Prote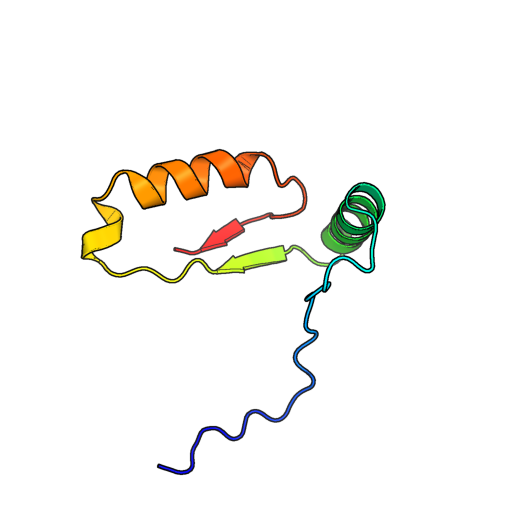in AF-A0A661IW56-F1 (afdb_monomer_lite)

Radius of gyration: 15.35 Å; chains: 1; bounding box: 31×33×39 Å

Sequence (71 aa):
MGDFYQNEVVSTLHDFGTMELERLEGELSWYVKERPMALVLPSLFSELQGEALKRIVEELKGAKYINTVVV

Structure (mmCIF, N/CA/C/O backbone):
data_AF-A0A661IW56-F1
#
_entry.id   AF-A0A661IW56-F1
#
loop_
_atom_site.group_PDB
_atom_site.id
_atom_site.type_symbol
_atom_site.label_atom_id
_atom_site.label_alt_id
_atom_site.label_comp_id
_atom_site.label_asym_id
_atom_site.label_entity_id
_atom_site.label_seq_id
_atom_site.pdbx_PDB_ins_code
_atom_site.Cartn_x
_atom_site.Cartn_y
_atom_site.Cartn_z
_atom_site.occupancy
_atom_site.B_iso_or_equiv
_atom_site.auth_seq_id
_atom_site.auth_comp_id
_atom_site.auth_asym_id
_atom_site.auth_atom_id
_atom_site.pdbx_PDB_model_num
ATOM 1 N N . MET A 1 1 ? 5.282 -19.906 24.044 1.00 51.03 1 MET A N 1
ATOM 2 C CA . MET A 1 1 ? 5.521 -18.873 23.017 1.00 51.03 1 MET A CA 1
ATOM 3 C C . MET A 1 1 ? 6.593 -19.423 22.086 1.00 51.03 1 MET A C 1
ATOM 5 O O . MET A 1 1 ? 7.765 -19.133 22.273 1.00 51.03 1 MET A O 1
ATOM 9 N N . GLY A 1 2 ? 6.206 -20.339 21.197 1.00 50.84 2 GLY A N 1
ATOM 10 C CA . GLY A 1 2 ? 7.109 -21.092 20.320 1.00 50.84 2 GLY A CA 1
ATOM 11 C C . GLY A 1 2 ? 6.526 -21.272 18.917 1.00 50.84 2 GLY A C 1
ATOM 12 O O . GLY A 1 2 ? 6.859 -22.231 18.234 1.00 50.84 2 GLY A O 1
ATOM 13 N N . ASP A 1 3 ? 5.638 -20.365 18.504 1.00 48.78 3 ASP A N 1
ATOM 14 C CA . ASP A 1 3 ? 4.683 -20.629 17.423 1.00 48.78 3 ASP A CA 1
ATOM 15 C C . ASP A 1 3 ? 4.869 -19.646 16.248 1.00 48.78 3 ASP A C 1
ATOM 17 O O . ASP A 1 3 ? 4.057 -19.598 15.333 1.00 48.78 3 ASP A O 1
ATOM 21 N N . PHE A 1 4 ? 5.966 -18.877 16.236 1.00 52.09 4 PHE A N 1
ATOM 22 C CA . PHE A 1 4 ? 6.407 -18.107 15.066 1.00 52.09 4 PHE A CA 1
ATOM 23 C C . PHE A 1 4 ? 7.420 -18.918 14.255 1.00 52.09 4 PHE A C 1
ATOM 25 O O . PHE A 1 4 ? 8.564 -18.515 14.064 1.00 52.09 4 PHE A O 1
ATOM 32 N N . TYR A 1 5 ? 7.006 -20.098 13.803 1.00 55.84 5 TYR A N 1
ATOM 33 C CA . TYR A 1 5 ? 7.749 -20.862 12.810 1.00 55.84 5 TYR A CA 1
ATOM 34 C C . TYR A 1 5 ? 7.143 -20.576 11.432 1.00 55.84 5 TYR A C 1
ATOM 36 O O . TYR A 1 5 ? 6.288 -21.310 10.945 1.00 55.84 5 TYR A O 1
ATOM 44 N N . GLN A 1 6 ? 7.540 -19.451 10.831 1.00 65.25 6 GLN A N 1
ATOM 45 C CA . GLN A 1 6 ? 7.222 -19.138 9.436 1.00 65.25 6 GLN A CA 1
ATOM 46 C C . GLN A 1 6 ? 8.265 -19.799 8.532 1.00 65.25 6 GLN A C 1
ATOM 48 O O . GLN A 1 6 ? 9.277 -19.202 8.175 1.00 65.25 6 GLN A O 1
ATOM 53 N N . ASN A 1 7 ? 8.018 -21.060 8.179 1.00 57.62 7 ASN A N 1
ATOM 54 C CA . ASN A 1 7 ? 8.632 -21.657 7.002 1.00 57.62 7 ASN A CA 1
ATOM 55 C C . ASN A 1 7 ? 7.913 -21.119 5.771 1.00 57.62 7 ASN A C 1
ATOM 57 O O . ASN A 1 7 ? 6.814 -21.570 5.474 1.00 57.62 7 ASN A O 1
ATOM 61 N N . GLU A 1 8 ? 8.531 -20.161 5.094 1.00 51.34 8 GLU A N 1
ATOM 62 C CA . GLU A 1 8 ? 8.653 -20.086 3.635 1.00 51.34 8 GLU A CA 1
ATOM 63 C C . GLU A 1 8 ? 9.452 -18.825 3.286 1.00 51.34 8 GLU A C 1
ATOM 65 O O . GLU A 1 8 ? 9.546 -17.891 4.085 1.00 51.34 8 GLU A O 1
ATOM 70 N N . VAL A 1 9 ? 10.095 -18.811 2.116 1.00 58.47 9 VAL A N 1
ATOM 71 C CA . VAL A 1 9 ? 10.793 -17.622 1.615 1.00 58.47 9 VAL A CA 1
ATOM 72 C C . VAL A 1 9 ? 9.744 -16.532 1.424 1.00 58.47 9 VAL A C 1
ATOM 74 O O . VAL A 1 9 ? 9.044 -16.509 0.415 1.00 58.47 9 VAL A O 1
ATOM 77 N N . VAL A 1 10 ? 9.614 -15.626 2.394 1.00 57.19 10 VAL A N 1
ATOM 78 C CA . VAL A 1 10 ? 8.913 -14.365 2.167 1.00 57.19 10 VAL A CA 1
ATOM 79 C C . VAL A 1 10 ? 9.701 -13.675 1.062 1.00 57.19 10 VAL A C 1
ATOM 81 O O . VAL A 1 10 ? 10.866 -13.330 1.255 1.00 57.19 10 VAL A O 1
ATOM 84 N N . SER A 1 11 ? 9.109 -13.537 -0.124 1.00 55.88 11 SER A N 1
ATOM 85 C CA . SER A 1 11 ? 9.696 -12.729 -1.186 1.00 55.88 11 SER A CA 1
ATOM 86 C C . SER A 1 11 ? 9.653 -11.282 -0.717 1.00 55.88 11 SER A C 1
ATOM 88 O O . SER A 1 11 ? 8.655 -10.583 -0.896 1.00 55.88 11 SER A O 1
ATOM 90 N N . THR A 1 12 ? 10.700 -10.849 -0.026 1.00 57.31 12 THR A N 1
ATOM 91 C CA . THR A 1 12 ? 10.820 -9.473 0.421 1.00 57.31 12 THR A CA 1
ATOM 92 C C . THR A 1 12 ? 11.022 -8.619 -0.826 1.00 57.31 12 THR A C 1
ATOM 94 O O . THR A 1 12 ? 12.110 -8.592 -1.393 1.00 57.31 12 THR A O 1
ATOM 97 N N . LEU A 1 13 ? 9.979 -7.908 -1.260 1.00 63.16 13 LEU A N 1
ATOM 98 C CA . LEU A 1 13 ? 10.081 -6.806 -2.227 1.00 63.16 13 LEU A CA 1
ATOM 99 C C . LEU A 1 13 ? 10.673 -5.568 -1.535 1.00 63.16 13 LEU A C 1
ATOM 101 O O . LEU A 1 13 ? 10.123 -4.473 -1.597 1.00 63.16 13 LEU A O 1
ATOM 105 N N . HIS A 1 14 ? 11.748 -5.771 -0.776 1.00 68.75 14 HIS A N 1
ATOM 106 C CA . HIS A 1 14 ? 12.428 -4.711 -0.061 1.00 68.75 14 HIS A CA 1
ATOM 107 C C . HIS A 1 14 ? 13.672 -4.341 -0.847 1.00 68.75 14 HIS A C 1
ATOM 109 O O . HIS A 1 14 ? 14.631 -5.109 -0.900 1.00 68.75 14 HIS A O 1
ATOM 115 N N . ASP A 1 15 ? 13.633 -3.168 -1.462 1.00 68.31 15 ASP A N 1
ATOM 116 C CA . ASP A 1 15 ? 14.789 -2.573 -2.105 1.00 68.31 15 ASP A CA 1
ATOM 117 C C . ASP A 1 15 ? 15.378 -1.496 -1.187 1.00 68.31 15 ASP A C 1
ATOM 119 O O . ASP A 1 15 ? 14.697 -0.543 -0.813 1.00 68.31 15 ASP A O 1
ATOM 123 N N . PHE A 1 16 ? 16.657 -1.625 -0.827 1.00 75.88 16 PHE A N 1
ATOM 124 C CA . PHE A 1 16 ? 17.389 -0.634 -0.026 1.00 75.88 16 PHE A CA 1
ATOM 125 C C . PHE A 1 16 ? 17.879 0.553 -0.880 1.00 75.88 16 PHE A C 1
ATOM 127 O O . PHE A 1 16 ? 18.953 1.103 -0.634 1.00 75.88 16 PHE A O 1
ATOM 134 N N . GLY A 1 17 ? 17.116 0.927 -1.911 1.00 77.56 17 GLY A N 1
ATOM 135 C CA . GLY A 1 17 ? 17.503 1.930 -2.903 1.00 77.56 17 GLY A CA 1
ATOM 136 C C . GLY A 1 17 ? 18.573 1.437 -3.880 1.00 77.56 17 GLY A C 1
ATOM 137 O O . GLY A 1 17 ? 19.381 2.228 -4.360 1.00 77.56 17 GLY A O 1
ATOM 138 N N . THR A 1 18 ? 18.630 0.128 -4.131 1.00 82.88 18 THR A N 1
ATOM 139 C CA . THR A 1 18 ? 19.543 -0.477 -5.110 1.00 82.88 18 THR A CA 1
ATOM 140 C C . THR A 1 18 ? 18.928 -0.578 -6.506 1.00 82.88 18 THR A C 1
ATOM 142 O O . THR A 1 18 ? 19.650 -0.844 -7.470 1.00 82.88 18 THR A O 1
ATOM 145 N N . MET A 1 19 ? 17.618 -0.348 -6.637 1.00 84.12 19 MET A N 1
ATOM 146 C CA . MET A 1 19 ? 16.895 -0.319 -7.903 1.00 84.12 19 MET A CA 1
ATOM 147 C C . MET A 1 19 ? 16.326 1.075 -8.189 1.00 84.12 19 MET A C 1
ATOM 149 O O . MET A 1 19 ? 15.818 1.765 -7.312 1.00 84.12 19 MET A O 1
ATOM 153 N N . GLU A 1 20 ? 16.374 1.467 -9.462 1.00 90.62 20 GLU A N 1
ATOM 154 C CA . GLU A 1 20 ? 15.676 2.656 -9.961 1.00 90.62 20 GLU A CA 1
ATOM 155 C C . GLU A 1 20 ? 14.155 2.464 -9.845 1.00 90.62 20 GLU A C 1
ATOM 157 O O . GLU A 1 20 ? 13.629 1.389 -10.166 1.00 90.62 20 GLU A O 1
ATOM 162 N N . LEU A 1 21 ? 13.442 3.515 -9.432 1.00 86.94 21 LEU A N 1
ATOM 163 C CA . LEU A 1 21 ? 12.001 3.464 -9.178 1.00 86.94 21 LEU A CA 1
ATOM 164 C C . LEU A 1 21 ? 11.218 3.039 -10.427 1.00 86.94 21 LEU A C 1
ATOM 166 O O . LEU A 1 21 ? 10.387 2.136 -10.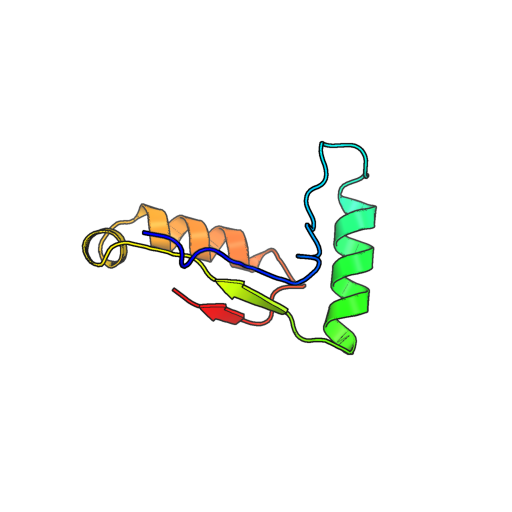359 1.00 86.94 21 LEU A O 1
ATOM 170 N N . GLU A 1 22 ? 11.527 3.622 -11.584 1.00 91.06 22 GLU A N 1
ATOM 171 C CA . GLU A 1 22 ? 10.845 3.337 -12.849 1.00 91.06 22 GLU A CA 1
ATOM 172 C C . GLU A 1 22 ? 10.989 1.868 -13.253 1.00 91.06 22 GLU A C 1
ATOM 174 O O . GLU A 1 22 ? 10.068 1.267 -13.814 1.00 91.06 22 GLU A O 1
ATOM 179 N N . ARG A 1 23 ? 12.147 1.267 -12.951 1.00 91.75 23 ARG A N 1
ATOM 180 C CA . ARG A 1 23 ? 12.378 -0.153 -13.204 1.00 91.75 23 ARG A CA 1
ATOM 181 C C . ARG A 1 23 ? 11.501 -1.008 -12.295 1.00 91.75 23 ARG A C 1
ATOM 183 O O . ARG A 1 23 ? 10.856 -1.929 -12.793 1.00 91.75 23 ARG A O 1
ATOM 190 N N . LEU A 1 24 ? 11.469 -0.708 -10.996 1.00 88.94 24 LE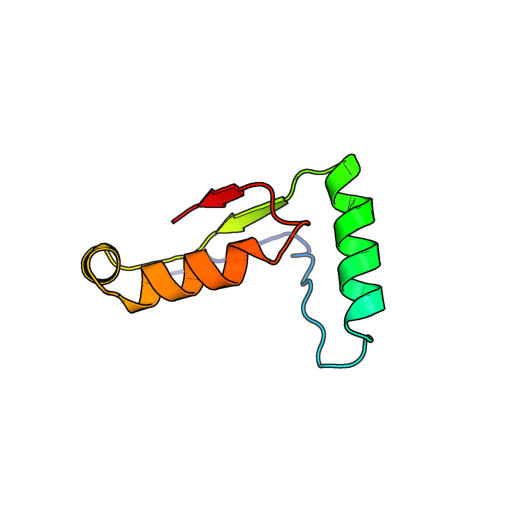U A N 1
ATOM 191 C CA . LEU A 1 24 ? 10.645 -1.437 -10.031 1.00 88.94 24 LEU A CA 1
ATOM 192 C C . LEU A 1 24 ? 9.157 -1.362 -10.405 1.00 88.94 24 LEU A C 1
ATOM 194 O O . LEU A 1 24 ? 8.484 -2.389 -10.479 1.00 88.94 24 LEU A O 1
ATOM 198 N N . GLU A 1 25 ? 8.652 -0.167 -10.718 1.00 90.81 25 GLU A N 1
ATOM 199 C CA . GLU A 1 25 ? 7.258 0.016 -11.135 1.00 90.81 25 GLU A CA 1
ATOM 200 C C . GLU A 1 25 ? 6.938 -0.713 -12.447 1.00 90.81 25 GLU A C 1
ATOM 202 O O . GLU A 1 25 ? 5.839 -1.258 -12.607 1.00 90.81 25 GLU A O 1
ATOM 207 N N . GLY A 1 26 ? 7.896 -0.766 -13.378 1.00 92.69 26 GLY A N 1
ATOM 208 C CA . GLY A 1 26 ? 7.787 -1.529 -14.619 1.00 92.69 26 GLY A CA 1
ATOM 209 C C . GLY A 1 26 ? 7.671 -3.036 -14.382 1.00 92.69 26 GLY A C 1
ATOM 210 O O . GLY A 1 26 ? 6.794 -3.681 -14.963 1.00 92.69 26 GLY A O 1
ATOM 211 N N . GLU A 1 27 ? 8.507 -3.593 -13.501 1.00 91.25 27 GLU A N 1
ATOM 212 C CA . GLU A 1 27 ? 8.458 -5.011 -13.127 1.00 91.25 27 GLU A CA 1
ATOM 213 C C . GLU A 1 27 ? 7.124 -5.350 -12.438 1.00 91.25 27 GLU A C 1
ATOM 215 O O . GLU A 1 27 ? 6.432 -6.277 -12.866 1.00 91.25 27 GLU A O 1
ATOM 220 N N . LEU A 1 28 ? 6.690 -4.555 -11.453 1.00 91.81 28 LEU A N 1
ATOM 221 C CA . LEU A 1 28 ? 5.407 -4.748 -10.760 1.00 91.81 28 LEU A CA 1
ATOM 222 C C . LEU A 1 28 ? 4.206 -4.663 -11.717 1.00 91.81 28 LEU A C 1
ATOM 224 O O . LEU A 1 28 ? 3.302 -5.500 -11.666 1.00 91.81 28 LEU A O 1
ATOM 228 N N . SER A 1 29 ? 4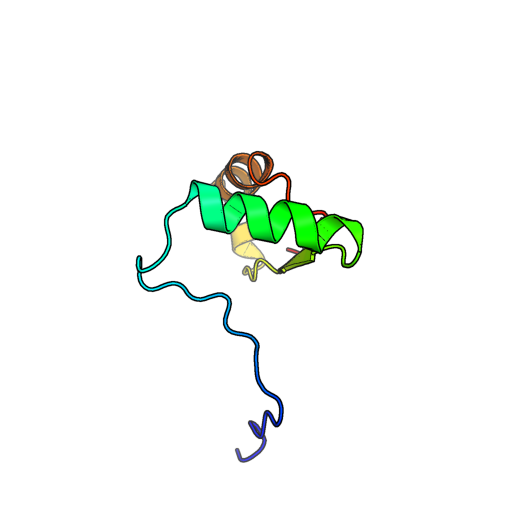.218 -3.701 -12.644 1.00 93.06 29 SER A N 1
ATOM 229 C CA . SER A 1 29 ? 3.173 -3.547 -13.669 1.00 93.06 29 SER A CA 1
ATOM 230 C C . SER A 1 29 ? 3.146 -4.696 -14.681 1.00 93.06 29 SER A C 1
ATOM 232 O O . SER A 1 29 ? 2.117 -4.946 -15.314 1.00 93.06 29 SER A O 1
ATOM 234 N N . TRP A 1 30 ? 4.266 -5.391 -14.881 1.00 93.38 30 TRP A N 1
ATOM 235 C CA . TRP A 1 30 ? 4.305 -6.606 -15.688 1.00 93.38 30 TRP A CA 1
ATOM 236 C C . TRP A 1 30 ? 3.751 -7.803 -14.909 1.00 93.38 30 TRP A C 1
ATOM 238 O O . TRP A 1 30 ? 2.862 -8.484 -15.419 1.00 93.38 30 TRP A O 1
ATOM 248 N N . TYR A 1 31 ? 4.187 -8.002 -13.659 1.00 91.50 31 TYR A N 1
ATOM 249 C CA . TYR A 1 31 ? 3.731 -9.103 -12.803 1.00 91.50 31 TYR A CA 1
ATOM 250 C C . TYR A 1 31 ? 2.221 -9.093 -12.564 1.00 91.50 31 TYR A C 1
ATOM 252 O O . TYR A 1 31 ? 1.580 -10.145 -12.626 1.00 91.50 31 TYR A O 1
ATOM 260 N N . VAL A 1 32 ? 1.639 -7.909 -12.348 1.00 93.38 32 VAL A N 1
ATOM 261 C CA . VAL A 1 32 ? 0.214 -7.767 -12.020 1.00 93.38 32 VAL A CA 1
ATOM 262 C C . VAL A 1 32 ? -0.722 -8.314 -13.107 1.00 93.38 32 VAL A C 1
ATOM 264 O O . VAL A 1 32 ? -1.865 -8.667 -12.823 1.00 93.38 32 VAL A O 1
ATOM 267 N N . LYS A 1 33 ? -0.237 -8.428 -14.354 1.00 92.81 33 LYS A N 1
ATOM 268 C CA . LYS A 1 33 ? -1.002 -8.971 -15.489 1.00 92.81 33 LYS A CA 1
ATOM 269 C C . LYS A 1 33 ? -1.361 -10.443 -15.302 1.00 92.81 33 LYS A C 1
ATOM 271 O O . LYS A 1 33 ? -2.415 -10.866 -15.763 1.00 92.81 33 LYS A O 1
ATOM 276 N N . GLU A 1 34 ? -0.491 -11.207 -14.648 1.00 94.00 34 GLU A N 1
ATOM 277 C CA . GLU A 1 34 ? -0.692 -12.638 -14.392 1.00 94.00 34 GLU A CA 1
ATOM 278 C C . GLU A 1 34 ? -1.010 -12.924 -12.923 1.00 94.00 34 GLU A C 1
ATOM 280 O O . GLU A 1 34 ? -1.687 -13.904 -12.611 1.00 94.00 34 GLU A O 1
ATOM 285 N N . ARG A 1 35 ? -0.526 -12.074 -12.010 1.00 90.25 35 ARG A N 1
ATOM 286 C CA . ARG A 1 35 ? -0.680 -12.227 -10.562 1.00 90.25 35 ARG A CA 1
ATOM 287 C C . ARG A 1 35 ? -1.182 -10.920 -9.948 1.00 90.25 35 ARG A C 1
ATOM 289 O O . ARG A 1 35 ? -0.358 -10.085 -9.580 1.00 90.25 35 ARG A O 1
ATOM 296 N N . PRO A 1 36 ? -2.509 -10.733 -9.826 1.00 91.69 36 PRO A N 1
ATOM 297 C CA . PRO A 1 36 ? -3.077 -9.557 -9.179 1.00 91.69 36 PRO A CA 1
ATOM 298 C C . PRO A 1 36 ? -2.499 -9.365 -7.776 1.00 91.69 36 PRO A C 1
ATOM 300 O O . PRO A 1 36 ? -2.405 -10.320 -7.004 1.00 91.69 36 PRO A O 1
ATOM 303 N N . MET A 1 37 ? -2.114 -8.134 -7.450 1.00 91.50 37 MET A N 1
ATOM 304 C CA . MET A 1 37 ? -1.468 -7.811 -6.178 1.00 91.50 37 MET A CA 1
ATOM 305 C C . MET A 1 37 ? -2.431 -7.064 -5.263 1.00 91.50 37 MET A C 1
ATOM 307 O O . MET A 1 37 ? -3.124 -6.133 -5.683 1.00 91.50 37 MET A O 1
ATOM 311 N N . ALA A 1 38 ? -2.450 -7.469 -3.995 1.00 91.94 38 ALA A N 1
ATOM 312 C CA . ALA A 1 38 ? -3.185 -6.792 -2.941 1.00 91.94 38 ALA A CA 1
ATOM 313 C C . ALA A 1 38 ? -2.212 -6.203 -1.917 1.00 91.94 38 ALA A C 1
ATOM 315 O O . ALA A 1 38 ? -1.248 -6.856 -1.519 1.00 91.94 38 ALA A O 1
ATOM 316 N N . LEU A 1 39 ? -2.492 -4.979 -1.479 1.00 91.81 39 LEU A N 1
ATOM 317 C CA . LEU A 1 39 ? -1.805 -4.343 -0.364 1.00 91.81 39 LEU A CA 1
ATOM 318 C C . LEU A 1 39 ? -2.660 -4.502 0.890 1.00 91.81 39 LEU A C 1
ATOM 320 O O . LEU A 1 39 ? -3.792 -4.027 0.931 1.00 91.81 39 LEU A O 1
ATOM 324 N N . VAL A 1 40 ? -2.108 -5.142 1.916 1.00 91.06 40 VAL A N 1
ATOM 325 C CA . VAL A 1 40 ? -2.709 -5.155 3.252 1.00 91.06 40 VAL A CA 1
ATOM 326 C C . VAL A 1 40 ? -2.177 -3.942 4.006 1.00 91.06 40 VAL A C 1
ATOM 328 O O . VAL A 1 40 ? -0.962 -3.781 4.117 1.00 91.06 40 VAL A O 1
ATOM 331 N N . LEU A 1 41 ? -3.076 -3.097 4.507 1.00 92.25 41 LEU A N 1
ATOM 332 C CA . LEU A 1 41 ? -2.774 -1.900 5.282 1.00 92.25 41 LEU A CA 1
ATOM 333 C C . LEU A 1 41 ? -3.308 -2.077 6.710 1.00 92.25 41 LEU A C 1
ATOM 335 O O . LEU A 1 41 ? -4.438 -1.685 6.993 1.00 92.25 41 LEU A O 1
ATOM 339 N N . PRO A 1 42 ? -2.516 -2.673 7.618 1.00 90.75 42 PRO A N 1
ATOM 340 C CA . PRO A 1 42 ? -2.947 -2.895 8.990 1.00 90.75 42 PRO A CA 1
ATOM 341 C C . PRO A 1 42 ? -3.236 -1.564 9.684 1.00 90.75 42 PRO A C 1
ATOM 343 O O . PRO A 1 42 ? -2.402 -0.658 9.656 1.00 90.75 42 PRO A O 1
ATOM 346 N N . SER A 1 43 ? -4.394 -1.465 10.334 1.00 91.81 43 SER A N 1
ATOM 347 C CA . SER A 1 43 ? -4.779 -0.283 11.106 1.00 91.81 43 SER A CA 1
ATOM 348 C C . SER A 1 43 ? -5.590 -0.649 12.349 1.00 91.81 43 SER A C 1
ATOM 350 O O . SER A 1 43 ? -6.203 -1.715 12.445 1.00 91.81 43 SER A O 1
ATOM 352 N N . LEU A 1 44 ? -5.579 0.240 13.338 1.00 92.69 44 LEU A N 1
ATOM 353 C CA . LEU A 1 44 ? -6.473 0.191 14.485 1.00 92.69 44 LEU A CA 1
ATOM 354 C C . LEU A 1 44 ? -7.856 0.707 14.086 1.00 92.69 44 LEU A C 1
ATOM 356 O O . LEU A 1 44 ? -7.996 1.619 13.275 1.00 92.69 44 LEU A O 1
ATOM 360 N N . PHE A 1 45 ? -8.897 0.222 14.763 1.00 91.25 45 PHE A N 1
ATOM 361 C CA . PHE A 1 45 ? -10.262 0.707 14.535 1.00 91.25 45 PHE A CA 1
ATOM 362 C C . PHE A 1 45 ? -10.394 2.234 14.696 1.00 91.25 45 PHE A C 1
ATOM 364 O O .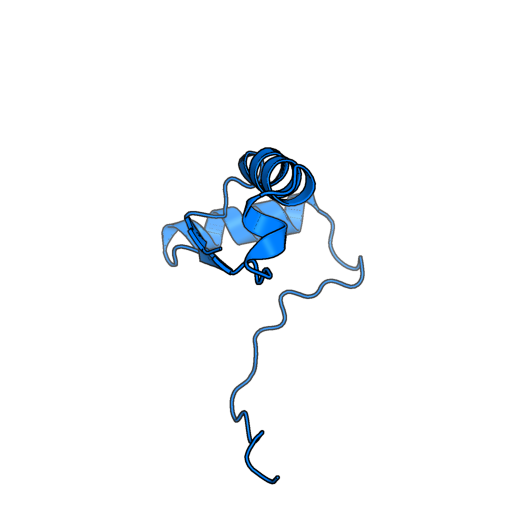 PHE A 1 45 ? -11.119 2.882 13.946 1.00 91.25 45 PHE A O 1
ATOM 371 N N . SER A 1 46 ? -9.663 2.830 15.642 1.00 93.00 46 SER A N 1
ATOM 372 C CA . SER A 1 46 ? -9.632 4.284 15.840 1.00 93.00 46 SER A CA 1
ATOM 373 C C . SER A 1 46 ? -9.023 5.044 14.658 1.00 93.00 46 SER A C 1
ATOM 375 O O . SER A 1 46 ? -9.389 6.189 14.412 1.00 93.00 46 SER A O 1
ATOM 377 N N . GLU A 1 47 ? -8.103 4.424 13.918 1.00 93.12 47 GLU A N 1
ATOM 378 C CA . GLU A 1 47 ? -7.439 5.041 12.765 1.00 93.12 47 GLU A CA 1
ATOM 379 C C . GLU A 1 47 ? -8.348 5.090 11.536 1.00 93.12 47 GLU A C 1
ATOM 381 O O . GLU A 1 47 ? -8.202 5.998 10.720 1.00 93.12 47 GLU A O 1
ATOM 386 N N . LEU A 1 48 ? -9.352 4.207 11.452 1.00 90.06 48 LEU A N 1
ATOM 387 C CA . LEU A 1 48 ? -10.383 4.251 10.407 1.00 90.06 48 LEU A CA 1
ATOM 388 C C . LEU A 1 48 ? -11.153 5.581 10.393 1.00 90.06 48 LEU A C 1
ATOM 390 O O . LEU A 1 48 ? -11.661 6.000 9.355 1.00 90.06 48 LEU A O 1
ATOM 394 N N . GLN A 1 49 ? -11.244 6.245 11.548 1.00 89.81 49 GLN A N 1
ATOM 395 C CA . GLN A 1 49 ? -11.906 7.542 11.702 1.00 89.81 49 GLN A CA 1
ATOM 396 C C . GLN A 1 49 ? -10.954 8.727 11.469 1.00 89.81 49 GLN A C 1
ATOM 398 O O . GLN A 1 49 ? -11.406 9.866 11.353 1.00 89.81 49 GLN A O 1
ATOM 403 N N . GLY A 1 50 ? -9.642 8.479 11.422 1.00 90.31 50 GLY A N 1
ATOM 404 C CA . GLY A 1 50 ? -8.616 9.504 11.279 1.00 90.31 50 GLY A CA 1
ATOM 405 C C . GLY A 1 50 ? -8.382 9.917 9.825 1.00 90.31 50 GLY A C 1
ATOM 406 O O . GLY A 1 50 ? -8.460 9.113 8.898 1.00 90.31 50 GLY A O 1
ATOM 407 N N . GLU A 1 51 ? -8.011 11.182 9.607 1.00 94.06 51 GLU A N 1
ATOM 408 C CA . GLU A 1 51 ? -7.692 11.672 8.258 1.00 94.06 51 GLU A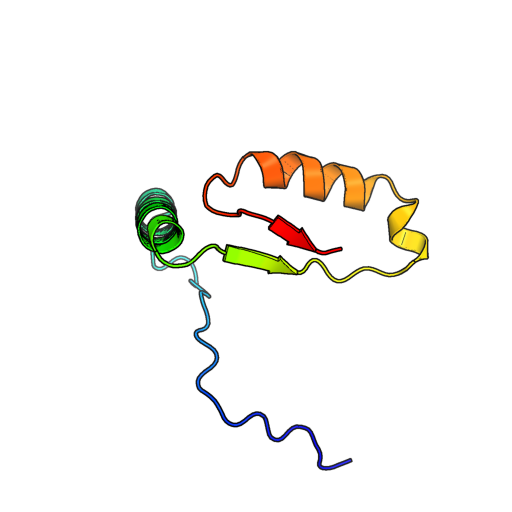 CA 1
ATOM 409 C C . GLU A 1 51 ? -6.450 11.012 7.646 1.00 94.06 51 GLU A C 1
ATOM 411 O O . GLU A 1 51 ? -6.328 10.959 6.422 1.00 94.06 51 GLU A O 1
ATOM 416 N N . ALA A 1 52 ? -5.526 10.523 8.477 1.00 92.69 52 ALA A N 1
ATOM 417 C CA . ALA A 1 52 ? -4.265 9.944 8.024 1.00 92.69 52 ALA A CA 1
ATOM 418 C C . ALA A 1 52 ? -4.494 8.751 7.089 1.00 92.69 52 ALA A C 1
ATOM 420 O O . ALA A 1 52 ? -3.959 8.733 5.984 1.00 92.69 52 ALA A O 1
ATOM 421 N N . LEU A 1 53 ? -5.357 7.810 7.483 1.00 92.19 53 LEU A N 1
ATOM 422 C CA . LEU A 1 53 ? -5.662 6.634 6.673 1.00 92.19 53 LEU A CA 1
ATOM 423 C C . LEU A 1 53 ? -6.283 7.018 5.328 1.00 92.19 53 LEU A C 1
ATOM 425 O O . LEU A 1 53 ? -5.896 6.494 4.286 1.00 92.19 53 LEU A O 1
ATOM 429 N N . LYS A 1 54 ? -7.201 7.990 5.336 1.00 91.31 54 LYS A N 1
ATOM 430 C CA . LYS A 1 54 ? -7.811 8.508 4.109 1.00 91.31 54 LYS A CA 1
ATOM 431 C C . LYS A 1 54 ? -6.761 9.093 3.161 1.00 91.31 54 LYS A C 1
ATOM 433 O O . LYS A 1 54 ? -6.832 8.842 1.963 1.00 91.31 54 LYS A O 1
ATOM 438 N N . ARG A 1 55 ? -5.790 9.846 3.687 1.00 94.62 55 ARG A N 1
ATOM 439 C CA . ARG A 1 55 ? -4.683 10.401 2.892 1.00 94.62 55 ARG A CA 1
ATOM 440 C C . ARG A 1 55 ? -3.788 9.298 2.333 1.00 94.62 55 ARG A C 1
ATOM 442 O O . ARG A 1 55 ? -3.480 9.342 1.153 1.00 94.62 55 ARG A O 1
ATOM 449 N N . ILE A 1 56 ? -3.449 8.284 3.133 1.00 94.25 56 ILE A N 1
ATOM 450 C CA . ILE A 1 56 ? -2.659 7.129 2.675 1.00 94.25 56 ILE A CA 1
ATOM 451 C C . ILE A 1 56 ? -3.360 6.430 1.507 1.00 94.25 56 ILE A C 1
ATOM 453 O O . ILE A 1 56 ? -2.745 6.207 0.470 1.00 94.25 56 ILE A O 1
ATOM 457 N N . VAL A 1 57 ? -4.656 6.127 1.637 1.00 91.50 57 VAL A N 1
ATOM 458 C CA . VAL A 1 57 ? -5.424 5.492 0.554 1.00 91.50 57 VAL A CA 1
ATOM 459 C C . VAL A 1 57 ? -5.482 6.378 -0.692 1.00 91.50 57 VAL A C 1
ATOM 461 O O . VAL A 1 57 ? -5.425 5.853 -1.800 1.00 91.50 57 VAL A O 1
ATOM 464 N N . GLU A 1 58 ? -5.574 7.702 -0.538 1.00 93.06 58 GLU A N 1
ATOM 465 C CA . GLU A 1 58 ? -5.567 8.626 -1.676 1.00 93.06 58 GLU A CA 1
ATOM 466 C C . GLU A 1 58 ? -4.234 8.597 -2.434 1.00 93.06 58 GLU A C 1
ATOM 468 O O . GLU A 1 58 ? -4.244 8.457 -3.654 1.00 93.06 58 GLU A O 1
ATOM 473 N N . GLU A 1 59 ? -3.103 8.644 -1.726 1.00 93.56 59 GLU A N 1
ATOM 474 C CA . GLU A 1 59 ? -1.768 8.533 -2.335 1.00 93.56 59 GLU A CA 1
ATOM 475 C C . GLU A 1 59 ? -1.583 7.180 -3.044 1.00 93.56 59 GLU A C 1
ATOM 477 O O . GLU A 1 59 ? -1.062 7.106 -4.160 1.00 93.56 59 GLU A O 1
ATOM 482 N N . LEU A 1 60 ? -2.095 6.097 -2.449 1.00 93.31 60 LEU A N 1
ATOM 483 C CA . LEU A 1 60 ? -2.014 4.750 -3.020 1.00 93.31 60 LEU A CA 1
ATOM 484 C C . LEU A 1 60 ? -2.777 4.594 -4.342 1.00 93.31 60 LEU A C 1
ATOM 486 O O . LEU A 1 60 ? -2.457 3.690 -5.112 1.00 93.31 60 LEU A O 1
ATOM 490 N N . LYS A 1 61 ? -3.737 5.473 -4.667 1.00 88.88 61 LYS A N 1
ATOM 491 C CA . LYS A 1 61 ? -4.428 5.434 -5.971 1.00 88.88 61 LYS A CA 1
ATOM 492 C C . LYS A 1 61 ? -3.483 5.656 -7.154 1.00 88.88 61 LYS A C 1
ATOM 494 O O . LYS A 1 61 ? -3.824 5.273 -8.273 1.00 88.88 61 LYS A O 1
ATOM 499 N N . GLY A 1 62 ? -2.316 6.265 -6.932 1.00 90.44 62 GLY A N 1
ATOM 500 C CA . GLY A 1 62 ? -1.283 6.414 -7.957 1.00 90.44 62 GLY A CA 1
ATOM 501 C C . GLY A 1 62 ? -0.606 5.093 -8.345 1.00 90.44 62 GLY A C 1
ATOM 502 O O . GLY A 1 62 ? -0.139 4.955 -9.478 1.00 90.44 62 GLY A O 1
ATOM 503 N N . ALA A 1 63 ? -0.598 4.102 -7.450 1.00 93.06 63 ALA A N 1
ATOM 504 C CA . ALA A 1 63 ? 0.080 2.824 -7.643 1.00 93.06 63 ALA A CA 1
ATOM 505 C C . ALA A 1 63 ? -0.743 1.874 -8.532 1.00 93.06 63 ALA A C 1
ATOM 507 O O . ALA A 1 63 ? -1.507 1.030 -8.064 1.00 93.06 63 ALA A O 1
ATOM 508 N N . LYS A 1 64 ? -0.559 1.984 -9.852 1.00 91.12 64 LYS A N 1
ATOM 509 C CA . LYS A 1 64 ? -1.334 1.237 -10.870 1.00 91.12 64 LYS A CA 1
ATOM 510 C C . LYS A 1 64 ? -1.161 -0.286 -10.828 1.00 91.12 64 LYS A C 1
ATOM 512 O O . LYS A 1 64 ? -1.927 -1.003 -11.465 1.00 91.12 64 LYS A O 1
ATOM 517 N N . TYR A 1 65 ? -0.147 -0.770 -10.121 1.00 93.38 65 TYR A N 1
ATOM 518 C CA . TYR A 1 65 ? 0.154 -2.189 -9.942 1.00 93.38 65 TYR A CA 1
ATOM 519 C C . TYR A 1 65 ? -0.531 -2.802 -8.706 1.00 93.38 65 TYR A C 1
ATOM 521 O O . TYR A 1 65 ? -0.389 -3.999 -8.478 1.00 93.38 65 TYR A O 1
ATOM 529 N N . ILE A 1 66 ? -1.286 -2.026 -7.917 1.00 93.62 66 ILE A N 1
ATOM 530 C CA . ILE A 1 66 ? -2.084 -2.527 -6.788 1.00 93.62 66 ILE A CA 1
ATOM 531 C C . ILE A 1 66 ? -3.543 -2.669 -7.233 1.00 93.62 66 ILE A C 1
ATOM 533 O O . ILE A 1 66 ? -4.211 -1.683 -7.535 1.00 93.62 66 ILE A O 1
ATOM 537 N N . ASN A 1 67 ? -4.071 -3.894 -7.249 1.00 92.88 67 ASN A N 1
ATOM 538 C CA . ASN A 1 67 ? -5.470 -4.139 -7.617 1.00 92.88 67 ASN A CA 1
ATOM 539 C C . ASN A 1 67 ? -6.437 -3.884 -6.466 1.00 92.88 67 ASN A C 1
ATOM 541 O O . ASN A 1 67 ? -7.607 -3.573 -6.687 1.00 92.88 67 ASN A O 1
ATOM 545 N N . THR A 1 68 ? -5.998 -4.122 -5.234 1.00 92.06 68 THR A N 1
ATOM 546 C CA . THR A 1 68 ? -6.871 -4.081 -4.063 1.00 92.06 68 THR A CA 1
ATOM 547 C C . THR A 1 68 ? -6.083 -3.633 -2.847 1.00 92.06 68 THR A C 1
ATOM 549 O O . THR A 1 68 ? -4.994 -4.137 -2.589 1.00 92.06 68 THR A O 1
ATOM 552 N N . VAL A 1 69 ? -6.654 -2.702 -2.089 1.00 91.94 69 VAL A N 1
ATOM 553 C CA . VAL A 1 69 ? -6.162 -2.331 -0.762 1.00 91.94 69 VAL A CA 1
ATOM 554 C C . VAL A 1 69 ? -7.123 -2.928 0.259 1.00 91.94 69 VAL A C 1
ATOM 556 O O . VAL A 1 69 ? -8.325 -2.672 0.194 1.00 91.94 69 VAL A O 1
ATOM 559 N N . VAL A 1 70 ? -6.597 -3.749 1.163 1.00 91.88 70 VAL A N 1
ATOM 560 C CA . VAL A 1 70 ? -7.336 -4.355 2.274 1.00 91.88 70 VAL A CA 1
ATOM 561 C C . VAL A 1 70 ? -6.922 -3.627 3.544 1.00 91.88 70 VAL A C 1
ATOM 563 O O . VAL A 1 70 ? -5.741 -3.633 3.885 1.00 91.88 70 VAL A O 1
ATOM 566 N N . VAL A 1 71 ? -7.883 -2.987 4.202 1.00 89.44 71 VAL A N 1
ATOM 567 C CA . VAL A 1 71 ? -7.697 -2.209 5.436 1.00 89.44 71 VAL A CA 1
ATOM 568 C C . VAL A 1 71 ? -8.232 -2.996 6.622 1.00 89.44 71 VAL A C 1
ATOM 570 O O . VAL A 1 71 ? -9.353 -3.537 6.479 1.00 89.44 71 VAL A O 1
#

Secondary structure (DSSP, 8-state):
-------S-------SS-S-HHHHHHHHHHHTTTS--EEE----TTGGGSHHHHHHHHHHTT-TT--EEE-

pLDDT: mean 83.93, std 14.33, range [48.78, 94.62]

Foldseek 3Di:
DPPPPDPDPPPPPDDPPPDDPVVSLVVLQVVCVPPAAEAEDDDDPVCVPPVVVVVVVVVCVVSPSHPYYHD